Protein AF-A0AAW1LKK8-F1 (afdb_monomer_lite)

Foldseek 3Di:
DVVVVVVVVVVVVLVVLVVCCVVVVDDPVLSVQVVCCVPVPVCRNVVVVVVVVVVVVVVVVVVVVVVVVVVVVVVVVVVVVVVVVVVVVVVVVVVVVVD

Sequence (99 aa):
MAAGSKESLLRTMDAIITELEQEGLINKYFRLSSQLKEVNGPYFFANLLLTFISDTHNALMEIAKLFCIQAKNE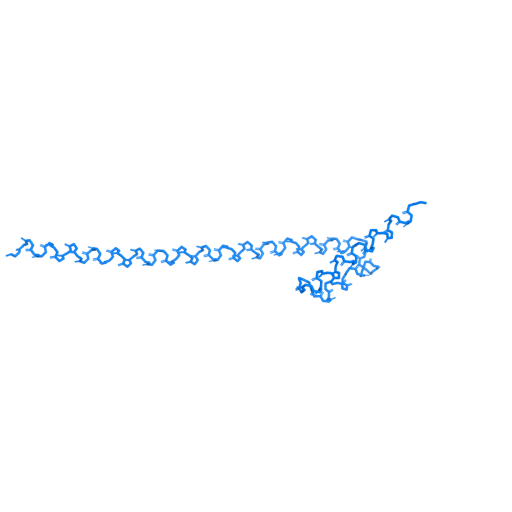IQHEFGRIHARLDAITQLEQQLILN

Structure (mmCIF, N/CA/C/O backbone):
data_AF-A0AAW1LKK8-F1
#
_entry.id   AF-A0AAW1LKK8-F1
#
loop_
_atom_site.group_PDB
_atom_site.id
_atom_site.type_symbol
_atom_site.label_atom_id
_atom_site.label_alt_id
_atom_site.label_comp_id
_atom_site.label_asym_id
_atom_site.label_entity_id
_atom_site.label_seq_id
_atom_site.pdbx_PDB_ins_code
_atom_site.Cartn_x
_atom_site.Cartn_y
_atom_site.Cartn_z
_atom_site.occupancy
_atom_site.B_iso_or_equiv
_atom_site.auth_seq_id
_atom_site.auth_comp_id
_atom_site.auth_asym_id
_atom_site.auth_atom_id
_atom_site.pdbx_PDB_model_num
ATOM 1 N N . MET A 1 1 ? 35.184 -16.269 -18.146 1.00 49.84 1 MET A N 1
ATOM 2 C CA . MET A 1 1 ? 34.389 -16.710 -16.973 1.00 49.84 1 MET A CA 1
ATOM 3 C C . MET A 1 1 ? 33.391 -15.661 -16.453 1.00 49.84 1 MET A C 1
ATOM 5 O O . MET A 1 1 ? 32.360 -16.065 -15.945 1.00 49.84 1 MET A O 1
ATOM 9 N N . ALA A 1 2 ? 33.602 -14.344 -16.619 1.00 54.41 2 ALA A N 1
ATOM 10 C CA . ALA A 1 2 ? 32.683 -13.310 -16.097 1.00 54.41 2 ALA A CA 1
ATOM 11 C C . ALA A 1 2 ? 31.323 -13.169 -16.831 1.00 54.41 2 ALA A C 1
ATOM 13 O O . ALA A 1 2 ? 30.327 -12.803 -16.209 1.00 54.41 2 ALA A O 1
ATOM 14 N N . ALA A 1 3 ? 31.252 -13.483 -18.133 1.00 57.84 3 ALA A N 1
ATOM 15 C CA . ALA A 1 3 ? 30.031 -13.317 -18.938 1.00 57.84 3 ALA A CA 1
ATOM 16 C C . ALA A 1 3 ? 28.858 -14.201 -18.465 1.00 57.84 3 ALA A C 1
ATOM 18 O O . ALA A 1 3 ? 27.730 -13.724 -18.382 1.00 57.84 3 ALA A O 1
ATOM 19 N N . GLY A 1 4 ? 29.139 -15.443 -18.049 1.00 67.19 4 GLY A N 1
ATOM 20 C CA . GLY A 1 4 ? 28.113 -16.375 -17.564 1.00 67.19 4 GLY A CA 1
ATOM 21 C C . GLY A 1 4 ? 27.452 -15.951 -16.247 1.00 67.19 4 GLY A C 1
ATOM 22 O O . GLY A 1 4 ? 26.290 -16.273 -16.018 1.00 67.19 4 GLY A O 1
ATOM 23 N N . SER A 1 5 ? 28.150 -15.176 -15.407 1.00 80.75 5 SER A N 1
ATOM 24 C CA . SER A 1 5 ? 27.593 -14.649 -14.152 1.00 80.75 5 SER A CA 1
ATOM 25 C C . SER A 1 5 ? 26.615 -13.498 -14.410 1.00 80.75 5 SER A C 1
ATOM 27 O O . SER A 1 5 ? 25.488 -13.516 -13.921 1.00 80.75 5 SER A O 1
ATOM 29 N N . LYS A 1 6 ? 26.993 -12.541 -15.270 1.00 82.56 6 LYS A N 1
ATOM 30 C CA . LYS A 1 6 ? 26.129 -11.412 -15.656 1.00 82.56 6 LYS A CA 1
ATOM 31 C C . LYS A 1 6 ? 24.826 -11.879 -16.308 1.00 82.56 6 LYS A C 1
ATOM 33 O O . LYS A 1 6 ? 23.761 -11.352 -16.008 1.00 82.56 6 LYS A O 1
ATOM 38 N N . GLU A 1 7 ? 24.908 -12.858 -17.198 1.00 87.88 7 GLU A N 1
ATOM 39 C CA . GLU A 1 7 ? 23.748 -13.380 -17.922 1.00 87.88 7 GLU A CA 1
ATOM 40 C C . GLU A 1 7 ? 22.832 -14.227 -17.030 1.00 87.88 7 GLU A C 1
ATOM 42 O O . GLU A 1 7 ? 21.611 -14.184 -17.166 1.00 87.88 7 GLU A O 1
ATOM 47 N N . SER A 1 8 ? 23.404 -14.933 -16.049 1.00 91.00 8 SER A N 1
ATOM 48 C CA . SER A 1 8 ? 22.633 -15.565 -14.975 1.00 91.00 8 SER A CA 1
ATOM 49 C C . SER A 1 8 ? 21.851 -14.527 -14.162 1.00 91.00 8 SER A C 1
ATOM 51 O O . SER A 1 8 ? 20.641 -14.656 -14.019 1.00 91.00 8 SER A O 1
ATOM 53 N N . LEU A 1 9 ? 22.510 -13.445 -13.725 1.00 88.44 9 LEU A N 1
ATOM 54 C CA . LEU A 1 9 ? 21.871 -12.367 -12.959 1.00 88.44 9 LEU A CA 1
ATOM 55 C C . LEU A 1 9 ? 20.735 -11.686 -13.732 1.00 88.44 9 LEU A C 1
ATOM 57 O O . LEU A 1 9 ? 19.686 -11.407 -13.159 1.00 88.44 9 LEU A O 1
ATOM 61 N N . LEU A 1 10 ? 20.921 -11.443 -15.032 1.00 86.88 10 LEU A N 1
ATOM 62 C CA . LEU A 1 10 ? 19.875 -10.867 -15.880 1.00 86.88 10 LEU A CA 1
ATOM 63 C C . LEU A 1 10 ? 18.659 -11.790 -15.996 1.00 86.88 10 LEU A C 1
ATOM 65 O O . LEU A 1 10 ? 17.534 -11.307 -15.913 1.00 86.88 10 LEU A O 1
ATOM 69 N N . ARG A 1 11 ? 18.876 -13.103 -16.138 1.00 90.38 11 ARG A N 1
ATOM 70 C CA . ARG A 1 11 ? 17.784 -14.086 -16.167 1.00 90.38 11 ARG A CA 1
ATOM 71 C C . ARG A 1 11 ? 17.048 -14.163 -14.838 1.00 90.38 11 ARG A C 1
ATOM 73 O O . ARG A 1 11 ? 15.825 -14.183 -14.838 1.00 90.38 11 ARG A O 1
ATOM 80 N N . THR A 1 12 ? 17.769 -14.156 -13.719 1.00 92.81 12 THR A N 1
ATOM 81 C CA . THR A 1 12 ? 17.146 -14.108 -12.391 1.00 92.81 12 THR A CA 1
ATOM 82 C C . THR A 1 12 ? 16.308 -12.843 -12.218 1.00 92.81 12 THR A C 1
ATOM 84 O O . THR A 1 12 ? 15.184 -12.919 -11.739 1.00 92.81 12 THR A O 1
ATOM 87 N N . MET A 1 13 ? 16.819 -11.685 -12.643 1.00 89.38 13 MET A N 1
ATOM 88 C CA . MET A 1 13 ? 16.081 -10.425 -12.557 1.00 89.38 13 MET A CA 1
ATOM 89 C C . MET A 1 13 ? 14.810 -10.438 -13.420 1.00 89.38 13 MET A C 1
ATOM 91 O O . MET A 1 13 ? 13.759 -10.017 -12.949 1.00 89.38 13 MET A O 1
ATOM 95 N N . ASP A 1 14 ? 14.884 -10.936 -14.658 1.00 90.94 14 ASP A N 1
ATOM 96 C CA . ASP A 1 14 ? 13.719 -11.037 -15.549 1.00 90.94 14 ASP A CA 1
ATOM 97 C C . ASP A 1 14 ? 12.676 -12.042 -15.032 1.00 90.94 14 ASP A C 1
ATOM 99 O O . ASP A 1 14 ? 11.477 -11.777 -15.122 1.00 90.94 14 ASP A O 1
ATOM 103 N N . ALA A 1 15 ? 13.122 -13.147 -14.422 1.00 94.50 15 ALA A N 1
ATOM 104 C CA . ALA A 1 15 ? 12.242 -14.108 -13.761 1.00 94.50 15 ALA A CA 1
ATOM 105 C C . ALA A 1 15 ? 11.461 -13.449 -12.615 1.00 94.50 15 ALA A C 1
ATOM 107 O O . ALA A 1 15 ? 10.236 -13.507 -12.619 1.00 94.50 15 ALA A O 1
ATOM 108 N N . ILE A 1 16 ? 12.143 -12.721 -11.722 1.00 93.88 16 ILE A N 1
ATOM 109 C CA . ILE A 1 16 ? 11.496 -11.996 -10.616 1.00 93.88 16 ILE A CA 1
ATOM 110 C C . ILE A 1 16 ? 10.479 -10.979 -11.149 1.00 93.88 16 ILE A C 1
ATOM 112 O O . ILE A 1 16 ? 9.348 -10.927 -10.682 1.00 93.88 16 ILE A O 1
ATOM 116 N N . ILE A 1 17 ? 10.848 -10.167 -12.145 1.00 91.25 17 ILE A N 1
ATOM 117 C CA . ILE A 1 17 ? 9.930 -9.169 -12.722 1.00 91.25 17 ILE A CA 1
ATOM 118 C C . ILE A 1 17 ? 8.714 -9.854 -13.363 1.00 91.25 17 ILE A C 1
ATOM 120 O O . ILE A 1 17 ? 7.597 -9.352 -13.261 1.00 91.25 17 ILE A O 1
ATOM 124 N N . THR A 1 18 ? 8.915 -11.002 -14.008 1.00 93.25 18 THR A N 1
ATOM 125 C CA . THR A 1 18 ? 7.831 -11.782 -14.612 1.00 93.25 18 THR A CA 1
ATOM 126 C C . THR A 1 18 ? 6.900 -12.369 -13.552 1.00 93.25 18 THR A C 1
ATOM 128 O O . THR A 1 18 ? 5.686 -12.287 -13.717 1.00 93.25 18 THR A O 1
ATOM 131 N N . GLU A 1 19 ? 7.438 -12.909 -12.457 1.00 96.06 19 GLU A N 1
ATOM 132 C CA . GLU A 1 19 ? 6.654 -13.403 -11.315 1.00 96.06 19 GLU A CA 1
ATOM 133 C C . GLU A 1 19 ? 5.809 -12.276 -10.706 1.00 96.06 19 GLU A C 1
ATOM 135 O O . GLU A 1 19 ? 4.595 -12.421 -10.577 1.00 96.06 19 GLU A O 1
ATOM 140 N N . LEU A 1 20 ? 6.405 -11.102 -10.464 1.00 93.19 20 LEU A N 1
ATOM 141 C CA . LEU A 1 20 ? 5.681 -9.929 -9.960 1.00 93.19 20 LEU A CA 1
ATOM 142 C C . LEU A 1 20 ? 4.541 -9.484 -10.896 1.00 93.19 20 LEU A C 1
ATOM 144 O O . LEU A 1 20 ? 3.495 -9.035 -10.426 1.00 93.19 20 LEU A O 1
ATOM 148 N N . GLU A 1 21 ? 4.728 -9.571 -12.219 1.00 94.00 21 GLU A N 1
ATOM 149 C CA . GLU A 1 21 ? 3.673 -9.264 -13.198 1.00 94.00 21 GLU A CA 1
ATOM 150 C C . GLU A 1 21 ? 2.550 -10.311 -13.151 1.00 94.00 21 GLU A C 1
ATOM 152 O O . GLU A 1 21 ? 1.372 -9.955 -13.168 1.00 94.00 21 GLU A O 1
ATOM 157 N N . GLN A 1 22 ? 2.899 -11.597 -13.066 1.00 95.56 22 GLN A N 1
ATOM 158 C CA . GLN A 1 22 ? 1.937 -12.703 -13.008 1.00 95.56 22 GLN A CA 1
ATOM 159 C C . GLN A 1 22 ? 1.113 -12.698 -11.717 1.00 95.56 22 GLN A C 1
ATOM 161 O O . GLN A 1 22 ? -0.077 -13.007 -11.752 1.00 95.56 22 GLN A O 1
ATOM 166 N N . GLU A 1 23 ? 1.718 -12.298 -10.599 1.00 97.00 23 GLU A N 1
ATOM 167 C CA . GLU A 1 23 ? 1.035 -12.082 -9.320 1.00 97.00 23 GLU A CA 1
ATOM 168 C C . GLU A 1 23 ? 0.166 -10.810 -9.314 1.00 97.00 23 GLU A C 1
ATOM 170 O O . GLU A 1 23 ? -0.592 -10.576 -8.374 1.00 97.00 23 GLU A O 1
ATOM 175 N N . GLY A 1 24 ? 0.252 -9.976 -10.358 1.00 93.94 24 GLY A N 1
ATOM 176 C CA . GLY A 1 24 ? -0.482 -8.715 -10.460 1.00 93.94 24 GLY A CA 1
ATOM 177 C C . GLY A 1 24 ? 0.064 -7.601 -9.562 1.00 93.94 24 GLY A C 1
ATOM 178 O O . GLY A 1 24 ? -0.596 -6.574 -9.399 1.00 93.94 24 GLY A O 1
ATOM 179 N N . LEU A 1 25 ? 1.262 -7.778 -8.993 1.00 91.62 25 LEU A N 1
ATOM 180 C CA . LEU A 1 25 ? 1.931 -6.788 -8.142 1.00 91.62 25 LEU A CA 1
ATOM 181 C C . LEU A 1 25 ? 2.493 -5.619 -8.953 1.00 91.62 25 LEU A C 1
ATOM 183 O O . LEU A 1 25 ? 2.574 -4.493 -8.465 1.00 91.62 25 LEU A O 1
ATOM 187 N N . ILE A 1 26 ? 2.857 -5.879 -10.207 1.00 92.19 26 ILE A N 1
ATOM 188 C CA . ILE A 1 26 ? 3.214 -4.856 -11.185 1.00 92.19 26 ILE A CA 1
ATOM 189 C C . ILE A 1 26 ? 2.407 -5.056 -12.467 1.00 92.19 26 ILE A C 1
ATOM 191 O O . ILE A 1 26 ? 1.942 -6.150 -12.770 1.00 92.19 26 ILE A O 1
ATOM 195 N N . ASN A 1 27 ? 2.258 -3.996 -13.258 1.00 92.44 27 ASN A N 1
ATOM 196 C CA . ASN A 1 27 ? 1.624 -4.096 -14.569 1.00 92.44 27 ASN A CA 1
ATOM 197 C C . ASN A 1 27 ? 2.663 -4.281 -15.691 1.00 92.44 27 ASN A C 1
ATOM 199 O O . ASN A 1 27 ? 3.862 -4.042 -15.519 1.00 92.44 27 ASN A O 1
ATOM 203 N N . LYS A 1 28 ? 2.171 -4.608 -16.890 1.00 91.75 28 LYS A N 1
ATOM 204 C CA . LYS A 1 28 ? 2.999 -4.763 -18.097 1.00 91.75 28 LYS A CA 1
ATOM 205 C C . LYS A 1 28 ? 3.885 -3.558 -18.424 1.00 91.75 28 LYS A C 1
ATOM 207 O O . LYS A 1 28 ? 4.966 -3.718 -18.982 1.00 91.75 28 LYS A O 1
ATOM 212 N N . TYR A 1 29 ? 3.454 -2.341 -18.085 1.00 91.12 29 TYR A N 1
ATOM 213 C CA . TYR A 1 29 ? 4.223 -1.123 -18.359 1.00 91.12 29 TYR A CA 1
ATOM 214 C C . TYR A 1 29 ? 5.433 -1.001 -17.433 1.00 91.12 29 TYR A C 1
ATOM 216 O O . TYR A 1 29 ? 6.511 -0.608 -17.880 1.00 91.12 29 TYR A O 1
ATOM 224 N N . PHE A 1 30 ? 5.285 -1.402 -16.170 1.00 90.19 30 PHE A N 1
ATOM 225 C CA . PHE A 1 30 ? 6.395 -1.475 -15.230 1.00 90.19 30 PHE A CA 1
ATOM 226 C C . PHE A 1 30 ? 7.447 -2.476 -15.709 1.00 90.19 30 PHE A C 1
ATOM 228 O O . PHE A 1 30 ? 8.631 -2.148 -15.758 1.00 90.19 30 PHE A O 1
ATOM 235 N N . ARG A 1 31 ? 7.030 -3.661 -16.171 1.00 89.25 31 ARG A N 1
ATOM 236 C CA . ARG A 1 31 ? 7.960 -4.628 -16.764 1.00 89.25 31 ARG A CA 1
ATOM 237 C C . ARG A 1 31 ? 8.684 -4.057 -17.980 1.00 89.25 31 ARG A C 1
ATOM 239 O O . ARG A 1 31 ? 9.907 -4.152 -18.044 1.00 89.25 31 ARG A O 1
ATOM 246 N N . LEU A 1 32 ? 7.966 -3.429 -18.915 1.00 90.00 32 LEU A N 1
ATOM 247 C CA . LEU A 1 32 ? 8.579 -2.813 -20.098 1.00 90.00 32 LEU A CA 1
ATOM 248 C C . LEU A 1 32 ? 9.637 -1.768 -19.724 1.00 90.00 32 LEU A C 1
ATOM 250 O O . LEU A 1 32 ? 10.671 -1.691 -20.382 1.00 90.00 32 LEU A O 1
ATOM 254 N N . SER A 1 33 ? 9.441 -1.021 -18.634 1.00 90.38 33 SER A N 1
ATOM 255 C CA . SER A 1 33 ? 10.419 -0.026 -18.178 1.00 90.38 33 SER A CA 1
ATOM 256 C C . SER A 1 33 ? 11.797 -0.623 -17.838 1.00 90.38 33 SER A C 1
ATOM 258 O O . SER A 1 33 ? 12.813 0.043 -18.044 1.00 90.38 33 SER A O 1
ATOM 260 N N . SER A 1 34 ? 11.864 -1.902 -17.439 1.00 85.62 34 SER A N 1
ATOM 261 C CA . SER A 1 34 ? 13.130 -2.614 -17.183 1.00 85.62 34 SER A CA 1
ATOM 262 C C . SER A 1 34 ? 14.007 -2.779 -18.430 1.00 85.62 34 SER A C 1
ATOM 264 O O . SER A 1 34 ? 15.228 -2.931 -18.335 1.00 85.62 34 SER A O 1
ATOM 266 N N . GLN A 1 35 ? 13.396 -2.687 -19.613 1.00 85.75 35 GLN A N 1
ATOM 267 C CA . GLN A 1 35 ? 14.046 -2.862 -20.909 1.00 85.75 35 GLN A CA 1
ATOM 268 C C . GLN A 1 35 ? 14.501 -1.523 -21.515 1.00 85.75 35 GLN A C 1
ATOM 270 O O . GLN A 1 35 ? 15.310 -1.506 -22.437 1.00 85.75 35 GLN A O 1
ATOM 275 N N . LEU A 1 36 ? 14.069 -0.381 -20.964 1.00 86.50 36 LEU A N 1
ATOM 276 C CA . LEU A 1 36 ? 14.299 0.955 -21.539 1.00 86.50 36 LEU A CA 1
ATOM 277 C C . LEU A 1 36 ? 15.626 1.615 -21.121 1.00 86.50 36 LEU A C 1
ATOM 279 O O . LEU A 1 36 ? 15.818 2.820 -21.312 1.00 86.50 36 LEU A O 1
ATOM 283 N N . LYS A 1 37 ? 16.563 0.842 -20.566 1.00 80.00 37 LYS A N 1
ATOM 284 C CA . LYS A 1 37 ? 17.891 1.319 -20.134 1.00 80.00 37 LYS A CA 1
ATOM 285 C C . LYS A 1 37 ? 18.760 1.846 -21.280 1.00 80.00 37 LYS A C 1
ATOM 287 O O . LYS A 1 37 ? 19.618 2.690 -21.053 1.00 80.00 37 LYS A O 1
ATOM 292 N N . GLU A 1 38 ? 18.539 1.362 -22.502 1.00 80.31 38 GLU A N 1
ATOM 293 C CA . GLU A 1 38 ? 19.298 1.803 -23.681 1.00 80.31 38 GLU A CA 1
ATOM 294 C C . GLU A 1 38 ? 18.951 3.239 -24.084 1.00 80.31 38 GLU A C 1
ATOM 296 O O . GLU A 1 38 ? 19.811 3.966 -24.570 1.00 80.31 38 GLU A O 1
ATOM 301 N N . VAL A 1 39 ? 17.713 3.667 -23.818 1.00 87.19 39 VAL A N 1
ATOM 302 C CA . VAL A 1 39 ? 17.222 5.015 -24.140 1.00 87.19 39 VAL A CA 1
ATOM 303 C C . VAL A 1 39 ? 17.445 5.985 -22.978 1.00 87.19 39 VAL A C 1
ATOM 305 O O . VAL A 1 39 ? 17.760 7.150 -23.196 1.00 87.19 39 VAL A O 1
ATOM 308 N N . ASN A 1 40 ? 17.302 5.512 -21.736 1.00 86.44 40 ASN A N 1
ATOM 309 C CA . ASN A 1 40 ? 17.252 6.372 -20.546 1.00 86.44 40 ASN A CA 1
ATOM 310 C C . ASN A 1 40 ? 18.521 6.313 -19.675 1.00 86.44 40 ASN A C 1
ATOM 312 O O . ASN A 1 40 ? 18.608 6.978 -18.644 1.00 86.44 40 ASN A O 1
ATOM 316 N N . GLY A 1 41 ? 19.508 5.513 -20.076 1.00 89.62 41 GLY A N 1
ATOM 317 C CA . GLY A 1 41 ? 20.765 5.333 -19.361 1.00 89.62 41 GLY A CA 1
ATOM 318 C C . GLY A 1 41 ? 20.770 4.143 -18.389 1.00 89.62 41 GLY A C 1
ATOM 319 O O . GLY A 1 41 ? 19.724 3.619 -17.992 1.00 89.62 41 GLY A O 1
ATOM 320 N N . PRO A 1 42 ? 21.970 3.704 -17.967 1.00 86.88 42 PRO A N 1
ATOM 321 C CA . PRO A 1 42 ? 22.167 2.432 -17.266 1.00 86.88 42 PRO A CA 1
ATOM 322 C C . PRO A 1 42 ? 21.533 2.366 -15.868 1.00 86.88 42 PRO A C 1
ATOM 324 O O . PRO A 1 42 ? 21.282 1.269 -15.376 1.00 86.88 42 PRO A O 1
ATOM 327 N N . TYR A 1 43 ? 21.253 3.513 -15.241 1.00 88.31 43 TYR A N 1
ATOM 328 C CA . TYR A 1 43 ? 20.676 3.604 -13.891 1.00 88.31 43 TYR A CA 1
ATOM 329 C C . TYR A 1 43 ? 19.175 3.911 -13.876 1.00 88.31 43 TYR A C 1
ATOM 331 O O . TYR A 1 43 ? 18.579 3.948 -12.804 1.00 88.31 43 TYR A O 1
ATOM 339 N N . PHE A 1 44 ? 18.551 4.113 -15.042 1.00 91.19 44 PHE A N 1
ATOM 340 C CA . PHE A 1 44 ? 17.147 4.515 -15.146 1.00 91.19 44 PHE A CA 1
ATOM 341 C C . PHE A 1 44 ? 16.213 3.611 -14.339 1.00 91.19 44 PHE A C 1
ATOM 343 O O . PHE A 1 44 ? 15.475 4.084 -13.479 1.00 91.19 44 PHE A O 1
ATOM 350 N N . PHE A 1 45 ? 16.283 2.301 -14.583 1.00 89.44 45 PHE A N 1
ATOM 351 C CA . PHE A 1 45 ? 15.374 1.355 -13.946 1.00 89.44 45 PHE A CA 1
ATOM 352 C C . PHE A 1 45 ? 15.635 1.220 -12.440 1.00 89.44 45 PHE A C 1
ATOM 354 O O . PHE A 1 45 ? 14.696 1.092 -11.664 1.00 89.44 45 PHE A O 1
ATOM 361 N N . ALA A 1 46 ? 16.897 1.324 -12.011 1.00 89.75 46 ALA A N 1
ATOM 362 C CA . ALA A 1 46 ? 17.243 1.328 -10.591 1.00 89.75 46 ALA A CA 1
ATOM 363 C C . ALA A 1 46 ? 16.662 2.558 -9.875 1.00 89.75 46 ALA A C 1
ATOM 365 O O . ALA A 1 46 ? 16.069 2.424 -8.810 1.00 89.75 46 ALA A O 1
ATOM 366 N N . ASN A 1 47 ? 16.762 3.742 -10.484 1.00 92.25 47 ASN A N 1
ATOM 367 C CA . ASN A 1 47 ? 16.171 4.960 -9.931 1.00 92.25 47 ASN A CA 1
ATOM 368 C C . ASN A 1 47 ? 14.640 4.881 -9.902 1.00 92.25 47 ASN A C 1
ATOM 370 O O . ASN A 1 47 ? 14.036 5.229 -8.892 1.00 92.25 47 ASN A O 1
ATOM 374 N N . LEU A 1 48 ? 14.021 4.362 -10.968 1.00 90.44 48 LEU A N 1
ATOM 375 C CA . LEU A 1 48 ? 12.577 4.130 -11.013 1.00 90.44 48 LEU A CA 1
ATOM 376 C C . LEU A 1 48 ? 12.120 3.187 -9.892 1.00 90.44 48 LEU A C 1
ATOM 378 O O . LEU A 1 48 ? 11.130 3.476 -9.226 1.00 90.44 48 LEU A O 1
ATOM 382 N N . LEU A 1 49 ? 12.850 2.093 -9.656 1.00 91.19 49 LEU A N 1
ATOM 383 C CA . LEU A 1 49 ? 12.575 1.163 -8.558 1.00 91.19 49 LEU A CA 1
ATOM 384 C C . LEU A 1 49 ? 12.660 1.853 -7.194 1.00 91.19 49 LEU A C 1
ATOM 386 O O . LEU A 1 49 ? 11.774 1.660 -6.367 1.00 91.19 49 LEU A O 1
ATOM 390 N N . LEU A 1 50 ? 13.690 2.672 -6.960 1.00 93.38 50 LEU A N 1
ATOM 391 C CA . LEU A 1 50 ? 13.841 3.408 -5.701 1.00 93.38 50 LEU A CA 1
ATOM 392 C C . LEU A 1 50 ? 12.667 4.363 -5.456 1.00 93.38 50 LEU A C 1
ATOM 394 O O . LEU A 1 50 ? 12.116 4.379 -4.355 1.00 93.38 50 LEU A O 1
ATOM 398 N N . THR A 1 51 ? 12.250 5.111 -6.480 1.00 93.44 51 THR A N 1
ATOM 399 C CA . THR A 1 51 ? 11.061 5.969 -6.409 1.00 93.44 51 THR A CA 1
ATOM 400 C C . THR A 1 51 ? 9.807 5.144 -6.131 1.00 93.44 51 THR A C 1
ATOM 402 O O . THR A 1 51 ? 9.084 5.435 -5.184 1.00 93.44 51 THR A O 1
ATOM 405 N N . PHE A 1 52 ? 9.587 4.066 -6.886 1.00 90.69 52 PHE A N 1
ATOM 406 C CA . PHE A 1 52 ? 8.415 3.207 -6.731 1.00 90.69 52 PHE A CA 1
ATOM 407 C C . PHE A 1 52 ? 8.309 2.593 -5.326 1.00 90.69 52 PHE A C 1
ATOM 409 O O . PHE A 1 52 ? 7.225 2.576 -4.743 1.00 90.69 52 PHE A O 1
ATOM 416 N N . ILE A 1 53 ? 9.427 2.126 -4.757 1.00 93.44 53 ILE A N 1
ATOM 417 C CA . ILE A 1 53 ? 9.483 1.578 -3.393 1.00 93.44 53 ILE A CA 1
ATOM 418 C C . ILE A 1 53 ? 9.129 2.654 -2.365 1.00 93.44 53 ILE A C 1
ATOM 420 O O . ILE A 1 53 ? 8.300 2.409 -1.490 1.00 93.44 53 ILE A O 1
ATOM 424 N N . SER A 1 54 ? 9.737 3.839 -2.478 1.00 96.06 54 SER A N 1
ATOM 425 C CA . SER A 1 54 ? 9.464 4.968 -1.584 1.00 96.06 54 SER A CA 1
ATOM 426 C C . SER A 1 54 ? 7.986 5.361 -1.619 1.00 96.06 54 SER A C 1
ATOM 428 O O . SER A 1 54 ? 7.339 5.457 -0.576 1.00 96.06 54 SER A O 1
ATOM 430 N N . ASP A 1 55 ? 7.426 5.532 -2.814 1.00 95.69 55 ASP A N 1
ATOM 431 C CA . ASP A 1 55 ? 6.044 5.974 -2.990 1.00 95.69 55 ASP A CA 1
ATOM 432 C C . ASP A 1 55 ? 5.046 4.923 -2.495 1.00 95.69 55 ASP A C 1
ATOM 434 O O . ASP A 1 55 ? 4.101 5.254 -1.777 1.00 95.69 55 ASP A O 1
ATOM 438 N N . THR A 1 56 ? 5.291 3.645 -2.798 1.00 94.12 56 THR A N 1
ATOM 439 C CA . THR A 1 56 ? 4.457 2.534 -2.317 1.00 94.12 56 THR A CA 1
ATOM 440 C C . THR A 1 56 ? 4.502 2.433 -0.793 1.00 94.12 56 THR A C 1
ATOM 442 O O . THR A 1 56 ? 3.459 2.289 -0.155 1.00 94.12 56 THR A O 1
ATOM 445 N N . HIS A 1 57 ? 5.687 2.559 -0.185 1.00 95.25 57 HIS A N 1
ATOM 446 C CA . HIS A 1 57 ? 5.832 2.565 1.271 1.00 95.25 57 HIS A CA 1
ATOM 447 C C . HIS A 1 57 ? 5.046 3.715 1.910 1.00 95.25 57 HIS A C 1
ATOM 449 O O . HIS A 1 57 ? 4.273 3.491 2.842 1.00 95.25 57 HIS A O 1
ATOM 455 N N . ASN A 1 58 ? 5.188 4.932 1.379 1.00 95.69 58 ASN A N 1
ATOM 456 C CA . ASN A 1 58 ? 4.475 6.101 1.886 1.00 95.69 58 ASN A CA 1
ATOM 457 C C . ASN A 1 58 ? 2.955 5.932 1.768 1.00 95.69 58 ASN A C 1
ATOM 459 O O . ASN A 1 58 ? 2.238 6.186 2.734 1.00 95.69 58 ASN A O 1
ATOM 463 N N . ALA A 1 59 ? 2.461 5.440 0.628 1.00 95.44 59 ALA A N 1
ATOM 464 C CA . ALA A 1 59 ? 1.038 5.178 0.430 1.00 95.44 59 ALA A CA 1
ATOM 465 C C . ALA A 1 59 ? 0.494 4.153 1.439 1.00 95.44 59 ALA A C 1
ATOM 467 O O . ALA A 1 59 ? -0.546 4.387 2.055 1.00 95.44 59 ALA A O 1
ATOM 468 N N . LEU A 1 60 ? 1.216 3.049 1.665 1.00 94.94 60 LEU A N 1
ATOM 469 C CA . LEU A 1 60 ? 0.838 2.039 2.658 1.00 94.94 60 LEU A CA 1
ATOM 470 C C . LEU A 1 60 ? 0.810 2.612 4.081 1.00 94.94 60 LEU A C 1
ATOM 472 O O . LEU A 1 60 ? -0.118 2.328 4.839 1.00 94.94 60 LEU A O 1
ATOM 476 N N . MET A 1 61 ? 1.786 3.450 4.439 1.00 95.25 61 MET A N 1
ATOM 477 C CA . MET A 1 61 ? 1.830 4.104 5.749 1.00 95.25 61 MET A CA 1
ATOM 478 C C . MET A 1 61 ? 0.671 5.086 5.952 1.00 95.25 61 MET A C 1
ATOM 480 O O . MET A 1 61 ? 0.095 5.125 7.040 1.00 95.25 61 MET A O 1
ATOM 484 N N . GLU A 1 62 ? 0.292 5.854 4.930 1.00 94.88 62 GLU A N 1
ATOM 485 C CA . GLU A 1 62 ? -0.873 6.745 5.005 1.00 94.88 62 GLU A CA 1
ATOM 486 C C . GLU A 1 62 ? -2.186 5.963 5.136 1.00 94.88 62 GLU A C 1
ATOM 488 O O . GLU A 1 62 ? -3.013 6.288 5.988 1.00 94.88 62 GLU A O 1
ATOM 493 N N . ILE A 1 63 ? -2.350 4.870 4.384 1.00 93.00 63 ILE A N 1
ATOM 494 C CA . ILE A 1 63 ? -3.509 3.975 4.525 1.00 93.00 63 ILE A CA 1
ATOM 495 C C . ILE A 1 63 ? -3.593 3.414 5.953 1.00 93.00 63 ILE A C 1
ATOM 497 O O . ILE A 1 63 ? -4.658 3.449 6.572 1.00 93.00 63 ILE A O 1
ATOM 501 N N . ALA A 1 64 ? -2.475 2.946 6.516 1.00 92.31 64 ALA A N 1
ATOM 502 C CA . ALA A 1 64 ? -2.435 2.424 7.881 1.00 92.31 64 ALA A CA 1
ATOM 503 C C . ALA A 1 64 ? -2.846 3.481 8.923 1.00 92.31 64 ALA A C 1
ATOM 505 O O . ALA A 1 64 ? -3.626 3.189 9.833 1.00 92.31 64 ALA A O 1
ATOM 506 N N . LYS A 1 65 ? -2.383 4.729 8.768 1.0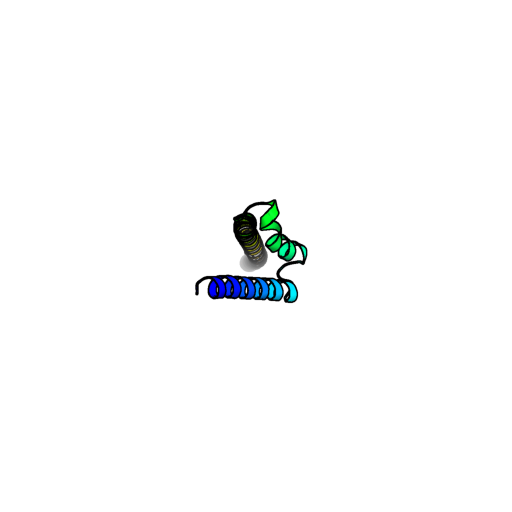0 93.56 65 LYS A N 1
ATOM 507 C CA . LYS A 1 65 ? -2.786 5.843 9.641 1.00 93.56 65 LYS A CA 1
ATOM 508 C C . LYS A 1 65 ? -4.292 6.094 9.586 1.00 93.56 65 LYS A C 1
ATOM 510 O O . LYS A 1 65 ? -4.898 6.305 10.636 1.00 93.56 65 LYS A O 1
ATOM 515 N N . LEU A 1 66 ? -4.900 6.049 8.399 1.00 93.62 66 LEU A N 1
ATOM 516 C CA . LEU A 1 66 ? -6.344 6.249 8.238 1.00 93.62 66 LEU A CA 1
ATOM 517 C C . LEU 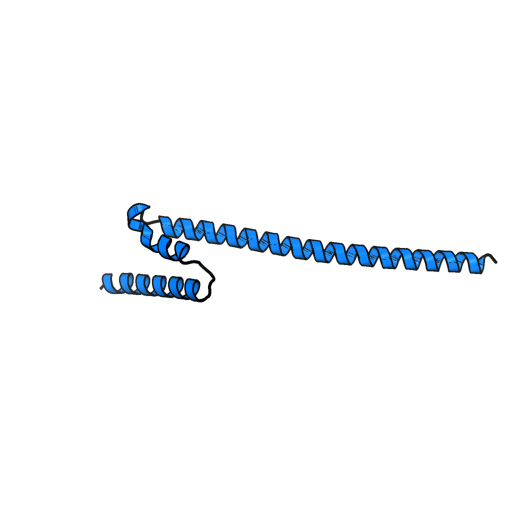A 1 66 ? -7.156 5.193 8.995 1.00 93.62 66 LEU A C 1
ATOM 519 O O . LEU A 1 66 ? -8.092 5.554 9.708 1.00 93.62 66 LEU A O 1
ATOM 523 N N . PHE A 1 67 ? -6.762 3.917 8.930 1.00 89.81 67 PHE A N 1
ATOM 524 C CA . PHE A 1 67 ? -7.413 2.857 9.708 1.00 89.81 67 PHE A CA 1
ATOM 525 C C . PHE A 1 67 ? -7.302 3.089 11.221 1.00 89.81 67 PHE A C 1
ATOM 527 O O . PHE A 1 67 ? -8.288 2.934 11.942 1.00 89.81 67 PHE A O 1
ATOM 534 N N . CYS A 1 68 ? -6.137 3.516 11.719 1.00 91.44 68 CYS A N 1
ATOM 535 C CA . CYS A 1 68 ? -5.975 3.848 13.137 1.00 91.44 68 CYS A CA 1
ATOM 536 C C . CYS A 1 68 ? -6.854 5.031 13.565 1.00 91.44 68 CYS A C 1
A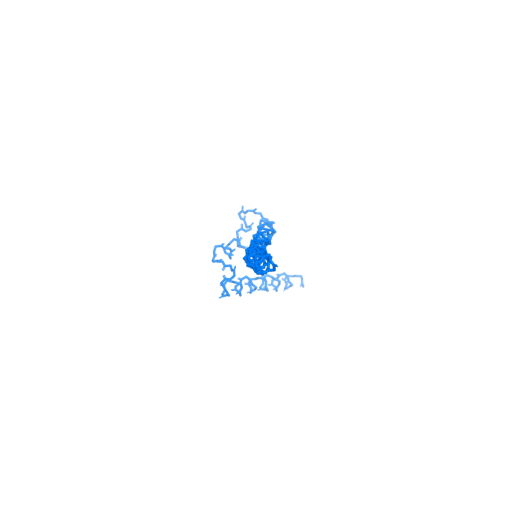TOM 538 O O . CYS A 1 68 ? -7.435 5.008 14.651 1.00 91.44 68 CYS A O 1
ATOM 540 N N . ILE A 1 69 ? -6.966 6.062 12.722 1.00 91.88 69 ILE A N 1
ATOM 541 C CA . ILE A 1 69 ? -7.842 7.213 12.973 1.00 91.88 69 ILE A CA 1
ATOM 542 C C . ILE A 1 69 ? -9.303 6.766 13.016 1.00 91.88 69 ILE A C 1
ATOM 544 O O . ILE A 1 69 ? -10.026 7.157 13.931 1.00 91.88 69 ILE A O 1
ATOM 548 N N . GLN A 1 70 ? -9.728 5.921 12.076 1.00 91.31 70 GLN A N 1
ATOM 549 C CA . GLN A 1 70 ? -11.082 5.381 12.065 1.00 91.31 70 GLN A CA 1
ATOM 550 C C . GLN A 1 70 ? -11.383 4.604 13.354 1.00 91.31 70 GLN A C 1
ATOM 552 O O . GLN A 1 70 ? -12.357 4.921 14.035 1.00 91.31 70 GLN A O 1
ATOM 557 N N . ALA A 1 71 ? -10.508 3.672 13.745 1.00 91.62 71 ALA A N 1
ATOM 558 C CA . ALA A 1 71 ? -10.673 2.901 14.977 1.00 91.62 71 ALA A CA 1
ATOM 559 C C . ALA A 1 71 ? -10.751 3.807 16.221 1.00 91.62 71 ALA A C 1
ATOM 561 O O . ALA A 1 71 ? -11.584 3.605 17.105 1.00 91.62 71 ALA A O 1
ATOM 562 N N . LYS A 1 72 ? -9.919 4.854 16.282 1.00 92.25 72 LYS A N 1
ATOM 563 C CA . LYS A 1 72 ? -9.962 5.843 17.366 1.00 92.25 72 LYS A CA 1
ATOM 564 C C . LYS A 1 72 ? -11.304 6.578 17.417 1.00 92.25 72 LYS A C 1
ATOM 566 O O . LYS A 1 72 ? -11.856 6.741 18.504 1.00 92.25 72 LYS A O 1
ATOM 571 N N . ASN A 1 73 ? -11.818 7.015 16.270 1.00 94.12 73 ASN A N 1
ATOM 572 C CA . ASN A 1 73 ? -13.082 7.745 16.193 1.00 94.12 73 ASN A CA 1
ATOM 573 C C . ASN A 1 73 ? -14.262 6.876 16.652 1.00 94.12 73 ASN A C 1
ATOM 575 O O . ASN A 1 73 ? -15.121 7.354 17.393 1.00 94.12 73 ASN A O 1
ATOM 579 N N . GLU A 1 74 ? -14.276 5.597 16.270 1.00 94.25 74 GLU A N 1
ATOM 580 C CA . GLU A 1 74 ? -15.290 4.630 16.709 1.00 94.25 74 GLU A CA 1
ATOM 581 C C . GLU A 1 74 ? -15.267 4.448 18.236 1.00 94.25 74 GLU A C 1
ATOM 583 O O . GLU A 1 74 ? -16.305 4.558 18.890 1.00 94.25 74 GLU A O 1
ATOM 588 N N . ILE A 1 75 ? -14.079 4.275 18.831 1.00 94.06 75 ILE A N 1
ATOM 589 C CA . ILE A 1 75 ? -13.925 4.159 20.292 1.00 94.06 75 ILE A CA 1
ATOM 590 C C . ILE A 1 75 ? -14.396 5.433 21.003 1.00 94.06 75 ILE A C 1
ATOM 592 O O . ILE A 1 75 ? -15.102 5.355 22.007 1.00 94.06 75 ILE A O 1
ATOM 596 N N . GLN A 1 76 ? -14.025 6.611 20.495 1.00 95.06 76 GLN A N 1
ATOM 597 C CA . GLN A 1 76 ? -14.443 7.886 21.085 1.00 95.06 76 GLN A CA 1
ATOM 598 C C . GLN A 1 76 ? -15.964 8.070 21.039 1.00 95.06 76 GLN A C 1
ATOM 600 O O . GLN A 1 76 ? -16.551 8.545 22.013 1.00 95.06 76 GLN A O 1
ATOM 605 N N . HIS A 1 77 ? -16.608 7.664 19.944 1.00 96.06 77 HIS A N 1
ATOM 606 C CA . HIS A 1 77 ? -18.060 7.708 19.815 1.00 96.06 77 HIS A CA 1
ATOM 607 C C . HIS A 1 77 ? -18.754 6.786 20.826 1.00 96.06 77 HIS A C 1
ATOM 609 O O . HIS A 1 77 ? -19.649 7.225 21.552 1.00 96.06 77 HIS A O 1
ATOM 615 N N . GLU A 1 78 ? -18.319 5.527 20.929 1.00 97.50 78 GLU A N 1
ATOM 616 C CA . GLU A 1 78 ? -18.895 4.577 21.886 1.00 97.50 78 GLU A CA 1
ATOM 617 C C . GLU A 1 78 ? -18.661 5.005 23.337 1.00 97.50 78 GLU A C 1
ATOM 619 O O . GLU A 1 78 ? -19.581 4.933 24.155 1.00 97.50 78 GLU A O 1
ATOM 624 N N . PHE A 1 79 ? -17.482 5.548 23.650 1.00 96.50 79 PHE A N 1
ATOM 625 C CA . PHE A 1 79 ? -17.209 6.129 24.963 1.00 96.50 79 PHE A CA 1
ATOM 626 C C . PHE A 1 79 ? -18.189 7.263 25.296 1.00 96.50 79 PHE A C 1
ATOM 628 O O . PHE A 1 79 ? -18.782 7.263 26.374 1.00 96.50 79 PHE A O 1
ATOM 635 N N . GLY A 1 80 ? -18.428 8.187 24.358 1.00 97.38 80 GLY A N 1
ATOM 636 C CA . GLY A 1 80 ? -19.400 9.269 24.539 1.00 97.38 80 GLY A CA 1
ATOM 637 C C . GLY A 1 80 ? -20.826 8.757 24.774 1.00 97.38 80 GLY A C 1
ATOM 638 O O . GLY A 1 80 ? -21.529 9.254 25.654 1.00 97.38 80 GLY A O 1
ATOM 639 N N . ARG A 1 81 ? -21.243 7.714 24.044 1.00 98.12 81 ARG A N 1
ATOM 640 C CA . ARG A 1 81 ? -22.559 7.076 24.228 1.00 98.12 81 ARG A CA 1
ATOM 641 C C . ARG A 1 81 ? -22.710 6.431 25.600 1.00 98.12 81 ARG A C 1
ATOM 643 O O . ARG A 1 81 ? -23.772 6.552 26.211 1.00 98.12 81 ARG A O 1
ATOM 650 N N . ILE A 1 82 ? -21.677 5.732 26.067 1.00 98.06 82 ILE A N 1
ATOM 651 C CA . ILE A 1 82 ? -21.670 5.108 27.392 1.00 98.06 82 ILE A CA 1
ATOM 652 C C . ILE A 1 82 ? -21.740 6.191 28.469 1.00 98.06 82 ILE A C 1
ATOM 654 O O . ILE A 1 82 ? -22.603 6.111 29.340 1.00 98.06 82 ILE A O 1
ATOM 658 N N . HIS A 1 83 ? -20.906 7.228 28.367 1.00 97.94 83 HIS A N 1
ATOM 659 C CA . HIS A 1 83 ? -20.873 8.330 29.327 1.00 97.94 83 HIS A CA 1
ATOM 660 C C . HIS A 1 83 ? -22.242 9.003 29.469 1.00 97.94 83 HIS A C 1
ATOM 662 O O . HIS A 1 83 ? -22.769 9.092 30.572 1.00 97.94 83 HIS A O 1
ATOM 668 N N . ALA A 1 84 ? -22.881 9.367 28.352 1.00 98.12 84 ALA A N 1
ATOM 669 C CA . ALA A 1 84 ? -24.196 10.007 28.370 1.00 98.12 84 ALA A CA 1
ATOM 670 C C . ALA A 1 84 ? -25.280 9.143 29.044 1.00 98.12 84 ALA A C 1
ATOM 672 O O . ALA A 1 84 ? -26.170 9.661 29.718 1.00 98.12 84 ALA A O 1
ATOM 673 N N . ARG A 1 85 ? -25.217 7.813 28.884 1.00 98.25 85 ARG A N 1
ATOM 674 C CA . ARG A 1 85 ? -26.152 6.890 29.547 1.00 98.25 85 ARG A CA 1
ATOM 675 C C . ARG A 1 85 ? -25.883 6.773 31.043 1.00 98.25 85 ARG A C 1
ATOM 677 O O . ARG A 1 85 ? -26.836 6.729 31.815 1.00 98.25 85 ARG A O 1
ATOM 684 N N . LEU A 1 86 ? -24.615 6.7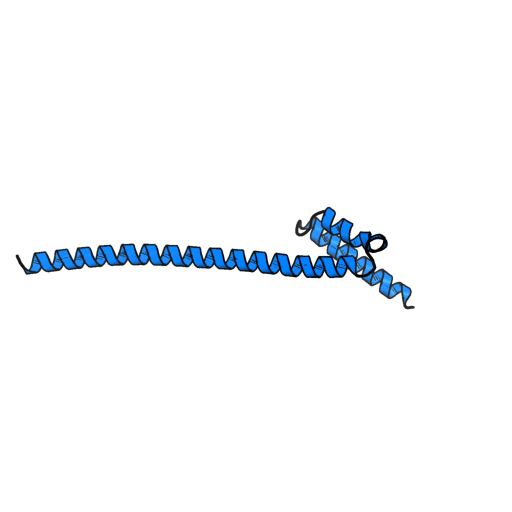27 31.448 1.00 98.19 86 LEU A N 1
ATOM 685 C CA . LEU A 1 86 ? -24.234 6.710 32.861 1.00 98.19 86 LEU A CA 1
ATOM 686 C C . LEU A 1 86 ? -24.632 8.014 33.564 1.00 98.19 86 LEU A C 1
ATOM 688 O O . LEU A 1 86 ? -25.146 7.965 34.681 1.00 98.19 86 LEU A O 1
ATOM 692 N N . ASP A 1 87 ? -24.489 9.160 32.896 1.00 98.25 87 ASP A N 1
ATOM 693 C CA . ASP A 1 87 ? -24.961 10.452 33.406 1.00 98.25 87 ASP A CA 1
ATOM 694 C C . ASP A 1 87 ? -26.481 10.451 33.599 1.00 98.25 87 ASP A C 1
ATOM 696 O O . ASP A 1 87 ? -26.974 10.863 34.647 1.00 98.25 87 ASP A O 1
ATOM 700 N N . ALA A 1 88 ? -27.230 9.942 32.616 1.00 98.00 88 ALA A N 1
ATOM 701 C CA . ALA A 1 88 ? -28.684 9.841 32.709 1.00 98.00 88 ALA A CA 1
ATOM 702 C C . ALA A 1 88 ? -29.126 8.945 33.879 1.00 98.00 88 ALA A C 1
ATOM 704 O O . ALA A 1 88 ? -30.014 9.329 34.636 1.00 98.00 88 ALA A O 1
ATOM 705 N N . ILE A 1 89 ? -28.485 7.785 34.067 1.00 98.19 89 ILE A N 1
ATOM 706 C CA . ILE A 1 89 ? -28.735 6.910 35.227 1.00 98.19 89 ILE A CA 1
ATOM 707 C C . ILE A 1 89 ? -28.449 7.667 36.525 1.00 98.19 89 ILE A C 1
ATOM 709 O O . ILE A 1 89 ? -29.277 7.669 37.428 1.00 98.19 89 ILE A O 1
ATOM 713 N N . THR A 1 90 ? -27.315 8.364 36.596 1.00 97.12 90 THR A N 1
ATOM 714 C CA . THR A 1 90 ? -26.925 9.138 37.780 1.00 97.12 90 THR A CA 1
ATOM 715 C C . THR A 1 90 ? -27.956 10.215 38.127 1.00 97.12 90 THR A C 1
ATOM 717 O O . THR A 1 90 ? -28.306 10.385 39.293 1.00 97.12 90 THR A O 1
ATOM 720 N N . GLN A 1 91 ? -28.481 10.927 37.128 1.00 96.25 91 GLN A N 1
ATOM 721 C CA . GLN A 1 91 ? -29.523 11.938 37.329 1.00 96.25 91 GLN A CA 1
ATOM 722 C C . GLN A 1 91 ? -30.837 11.325 37.824 1.00 96.25 91 GLN A C 1
ATOM 724 O O . GLN A 1 91 ? -31.474 11.880 38.718 1.00 96.25 91 GLN A O 1
ATOM 729 N N . LEU A 1 92 ? -31.237 10.181 37.264 1.00 96.31 92 LEU A N 1
ATOM 730 C CA . LEU A 1 92 ? -32.438 9.464 37.696 1.00 96.31 92 LEU A CA 1
ATOM 731 C C . LEU A 1 92 ? -32.310 8.982 39.148 1.00 96.31 92 LEU A C 1
ATOM 733 O O . LEU A 1 92 ? -33.229 9.185 39.936 1.00 96.31 92 LEU A O 1
ATOM 737 N N . GLU A 1 93 ? -31.158 8.426 39.527 1.00 94.69 93 GLU A N 1
ATOM 738 C CA . GLU A 1 93 ? -30.860 8.040 40.915 1.00 94.69 93 GLU A CA 1
ATOM 739 C C . GLU A 1 93 ? -30.968 9.238 41.874 1.00 94.69 93 GLU A C 1
ATOM 741 O O . GLU A 1 93 ? -31.612 9.152 42.918 1.00 94.69 93 GLU A O 1
ATOM 746 N N . GLN A 1 94 ? -30.420 10.402 41.505 1.00 92.25 94 GLN A N 1
ATOM 747 C CA . GLN A 1 94 ? -30.529 11.620 42.320 1.00 92.25 94 GLN A CA 1
ATOM 748 C C . GLN A 1 94 ? -31.981 12.076 42.515 1.00 92.25 94 GLN A C 1
ATOM 750 O O . GLN A 1 94 ? -32.350 12.503 43.609 1.00 92.25 94 GLN A O 1
ATOM 755 N N . GLN A 1 95 ? -32.814 11.980 41.476 1.00 93.00 95 GLN A N 1
ATOM 756 C CA . GLN A 1 95 ? -34.235 12.325 41.564 1.00 93.00 95 GLN A CA 1
ATOM 757 C C . GLN A 1 95 ? -35.017 11.354 42.452 1.00 93.00 95 GLN A C 1
ATOM 759 O O . GLN A 1 95 ? -35.944 11.780 43.136 1.00 93.00 95 GLN A O 1
ATOM 764 N N . LEU A 1 96 ? -34.657 10.069 42.457 1.00 88.94 96 LEU A N 1
AT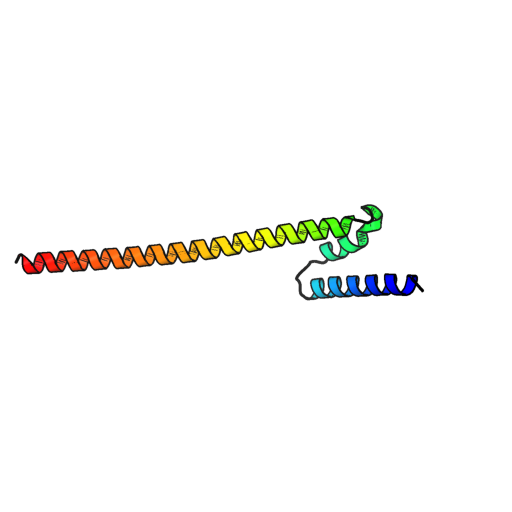OM 765 C CA . LEU A 1 96 ? -35.287 9.072 43.324 1.00 88.94 96 LEU A CA 1
ATOM 766 C C . LEU A 1 96 ? -34.958 9.292 44.804 1.00 88.94 96 LEU A C 1
ATOM 768 O O . LEU A 1 96 ? -35.811 9.047 45.641 1.00 88.94 96 LEU A O 1
ATOM 772 N N . ILE A 1 97 ? -33.752 9.767 45.130 1.00 84.50 97 ILE A N 1
ATOM 773 C CA . ILE A 1 97 ? -33.334 10.033 46.521 1.00 84.50 97 ILE A CA 1
ATOM 774 C C . ILE A 1 97 ? -34.015 11.282 47.107 1.00 84.50 97 ILE A C 1
ATOM 776 O O . ILE A 1 97 ? -34.190 11.382 48.319 1.00 84.50 97 ILE A O 1
ATOM 780 N N . LEU A 1 98 ? -34.347 12.261 46.261 1.00 71.88 98 LEU A N 1
ATOM 781 C CA . LEU A 1 98 ? -34.927 13.546 46.672 1.00 71.88 98 LEU A CA 1
ATOM 782 C C . LEU A 1 98 ? -36.464 13.536 46.779 1.00 71.88 98 LEU A C 1
ATOM 784 O O . LEU A 1 98 ? -37.029 14.538 47.220 1.00 71.88 98 LEU A O 1
ATOM 788 N N . ASN A 1 99 ? -37.120 12.441 46.379 1.00 54.59 99 ASN A N 1
ATOM 789 C CA . ASN A 1 99 ? -38.565 12.211 46.501 1.00 54.59 99 ASN A CA 1
ATOM 790 C C . ASN A 1 99 ? -38.868 11.194 47.606 1.00 54.59 99 ASN A C 1
ATOM 792 O O . ASN A 1 99 ? -39.944 11.330 48.230 1.00 54.59 99 ASN A O 1
#

pLDDT: mean 90.3, std 9.04, range [49.84, 98.25]

Organism: Saponaria officinalis (NCBI:txid3572)

Radius of gyration: 29.01 Å; chains: 1; bounding box: 73×30×71 Å

Secondary structure (DSSP, 8-state):
-HHHHHHHHHHHHHHHHHHHHHTTSS-HHHHHHTTTHHHH-TTHHHHHHHHHHHHHHHHHHHHHHHHHHHHHHHHHHHHHHHHHHHHHHHHHHHHHHT-